Protein AF-A0A845Z1C9-F1 (afdb_monomer_lite)

Foldseek 3Di:
DDDDDPPPCVVVVVVCCVVCVVVDDPVRCCVPQNVVNVCVDPVNVVVVVVVVVVVVVVCVVVVLLVVLLVCLVVVVVVPDDLVRSCVVSVHDSVSSVVSVVVVD

Structure (mmCIF, N/CA/C/O backbone):
data_AF-A0A845Z1C9-F1
#
_entry.id   AF-A0A845Z1C9-F1
#
loop_
_atom_site.group_PDB
_atom_site.id
_atom_site.type_symbol
_atom_site.label_atom_id
_atom_site.label_alt_id
_atom_site.label_comp_id
_atom_site.label_asym_id
_atom_site.label_entity_id
_atom_site.label_seq_id
_atom_site.pdbx_PDB_ins_code
_atom_site.Cartn_x
_atom_site.Cartn_y
_atom_site.Cartn_z
_atom_site.occupancy
_atom_site.B_iso_or_equiv
_atom_site.auth_seq_id
_atom_site.auth_comp_id
_atom_site.auth_asym_id
_atom_site.auth_atom_id
_atom_site.pdbx_PDB_model_num
ATOM 1 N N . MET A 1 1 ? 45.997 -15.391 -46.478 1.00 40.22 1 MET A N 1
ATOM 2 C CA . MET A 1 1 ? 45.464 -14.111 -45.962 1.00 40.22 1 MET A CA 1
ATOM 3 C C . MET A 1 1 ? 44.700 -14.419 -44.681 1.00 40.22 1 MET A C 1
ATOM 5 O O . MET A 1 1 ? 43.801 -15.247 -44.737 1.00 40.22 1 MET A O 1
ATOM 9 N N . ARG A 1 2 ? 45.108 -13.882 -43.521 1.00 46.34 2 ARG A N 1
ATOM 10 C CA . ARG A 1 2 ? 44.366 -14.086 -42.262 1.00 46.34 2 ARG A CA 1
ATOM 11 C C . ARG A 1 2 ? 43.076 -13.273 -42.345 1.00 46.34 2 ARG A C 1
ATOM 13 O O . ARG A 1 2 ? 43.151 -12.054 -42.468 1.00 46.34 2 ARG A O 1
ATOM 20 N N . GLN A 1 3 ? 41.925 -13.941 -42.315 1.00 50.72 3 GLN A N 1
ATOM 21 C CA . GLN A 1 3 ? 40.645 -13.270 -42.107 1.00 50.72 3 GLN A CA 1
ATOM 22 C C . GLN A 1 3 ? 40.712 -12.594 -40.734 1.00 50.72 3 GLN A C 1
ATOM 24 O O . GLN A 1 3 ? 40.974 -13.255 -39.728 1.00 50.72 3 GLN A O 1
ATOM 29 N N . GLN A 1 4 ? 40.566 -11.270 -40.701 1.00 52.81 4 GLN A N 1
ATOM 30 C CA . GLN A 1 4 ? 40.337 -10.559 -39.451 1.00 52.81 4 GLN A CA 1
ATOM 31 C C . GLN A 1 4 ? 38.963 -11.012 -38.952 1.00 52.81 4 GLN A C 1
ATOM 33 O O . GLN A 1 4 ? 37.956 -10.732 -39.598 1.00 52.81 4 GLN A O 1
ATOM 38 N N . ASN A 1 5 ? 38.922 -11.765 -37.851 1.00 56.88 5 ASN A N 1
ATOM 39 C CA . ASN A 1 5 ? 37.672 -11.990 -37.132 1.00 56.88 5 ASN A CA 1
ATOM 40 C C . ASN A 1 5 ? 37.140 -10.609 -36.725 1.00 56.88 5 ASN A C 1
ATOM 42 O O . ASN A 1 5 ? 37.881 -9.887 -36.051 1.00 56.88 5 ASN A O 1
ATOM 46 N N . PRO A 1 6 ? 35.919 -10.208 -37.120 1.00 62.78 6 PRO A N 1
ATOM 47 C CA . PRO A 1 6 ? 35.361 -8.956 -36.641 1.00 62.78 6 PRO A CA 1
ATOM 48 C C . PRO A 1 6 ? 35.268 -9.053 -35.120 1.00 62.78 6 PRO A C 1
ATOM 50 O O . PRO A 1 6 ? 34.650 -9.975 -34.584 1.00 62.78 6 PRO A O 1
ATOM 53 N N . THR A 1 7 ? 35.950 -8.144 -34.426 1.00 68.69 7 THR A N 1
ATOM 54 C CA . THR A 1 7 ? 35.913 -8.044 -32.968 1.00 68.69 7 THR A CA 1
ATOM 55 C C . THR A 1 7 ? 34.453 -8.048 -32.524 1.00 68.69 7 THR A C 1
ATOM 57 O O . THR A 1 7 ? 33.671 -7.188 -32.922 1.00 68.69 7 THR A O 1
ATOM 60 N N . ASN A 1 8 ? 34.051 -9.051 -31.743 1.00 65.62 8 ASN A N 1
ATOM 61 C CA . ASN A 1 8 ? 32.701 -9.113 -31.203 1.00 65.62 8 ASN A CA 1
ATOM 62 C C . ASN A 1 8 ? 32.586 -8.047 -30.106 1.00 65.62 8 ASN A C 1
ATOM 64 O O . ASN A 1 8 ? 33.059 -8.253 -28.992 1.00 65.62 8 ASN A O 1
ATOM 68 N N . TYR A 1 9 ? 32.000 -6.895 -30.438 1.00 67.56 9 TYR A N 1
ATOM 69 C CA . TYR A 1 9 ? 31.851 -5.765 -29.514 1.00 67.56 9 TYR A CA 1
ATOM 70 C C . TYR A 1 9 ? 30.685 -5.921 -28.525 1.00 67.56 9 TYR A C 1
ATOM 72 O O . TYR A 1 9 ? 30.562 -5.138 -27.583 1.00 67.56 9 TYR A O 1
ATOM 80 N N . PHE A 1 10 ? 29.845 -6.945 -28.700 1.00 66.06 10 PHE A N 1
ATOM 81 C CA . PHE A 1 10 ? 28.668 -7.192 -27.867 1.00 66.06 10 PHE A CA 1
ATOM 82 C C . PHE A 1 10 ? 28.964 -7.294 -26.352 1.00 66.06 10 PHE A C 1
ATOM 84 O O . PHE A 1 10 ? 28.186 -6.748 -25.567 1.00 66.06 10 PHE A O 1
ATOM 91 N N . PRO A 1 11 ? 30.077 -7.910 -25.895 1.00 71.38 11 PRO A N 1
ATOM 92 C CA . PRO A 1 11 ? 30.424 -7.965 -24.474 1.00 71.38 11 PRO A CA 1
ATOM 93 C C . PRO A 1 11 ? 30.716 -6.587 -23.865 1.00 71.38 11 PRO A C 1
ATOM 95 O O . PRO A 1 11 ? 30.321 -6.332 -22.731 1.00 71.38 11 PRO A O 1
ATOM 98 N N . TYR A 1 12 ? 31.353 -5.685 -24.620 1.00 75.00 12 TYR A N 1
ATOM 99 C CA . TYR A 1 12 ? 31.686 -4.337 -24.145 1.00 75.00 12 TYR A CA 1
ATOM 100 C C . TYR A 1 12 ? 30.442 -3.454 -24.035 1.00 75.00 12 TYR A C 1
ATOM 102 O O . TYR A 1 12 ? 30.290 -2.724 -23.060 1.00 75.00 12 TYR A O 1
ATOM 110 N N . PHE A 1 13 ? 29.515 -3.579 -24.990 1.00 75.50 13 PHE A N 1
ATOM 111 C CA . PHE A 1 13 ? 28.222 -2.901 -24.917 1.00 75.50 13 PHE A CA 1
ATOM 112 C C . PHE A 1 13 ? 27.394 -3.392 -23.721 1.00 75.50 13 PHE A C 1
ATOM 114 O O . PHE A 1 13 ? 26.872 -2.584 -22.958 1.00 75.50 13 PHE A O 1
ATOM 121 N N . ARG A 1 14 ? 27.327 -4.714 -23.500 1.00 77.19 14 ARG A N 1
ATOM 122 C CA . ARG A 1 14 ? 26.620 -5.301 -22.350 1.00 77.19 14 ARG A CA 1
ATOM 123 C C . ARG A 1 14 ? 27.171 -4.800 -21.010 1.00 77.19 14 ARG A C 1
ATOM 125 O O . ARG A 1 14 ? 26.377 -4.488 -20.127 1.00 77.19 14 ARG A O 1
ATOM 132 N N . LEU A 1 15 ? 28.497 -4.737 -20.862 1.00 76.69 15 LEU A N 1
ATOM 133 C CA . LEU A 1 15 ? 29.146 -4.260 -19.637 1.00 76.69 15 LEU A CA 1
ATOM 134 C C . LEU A 1 15 ? 28.823 -2.783 -19.375 1.00 76.69 15 LEU A C 1
ATOM 136 O O . LEU A 1 15 ? 28.377 -2.446 -18.284 1.00 76.69 15 LEU A O 1
ATOM 140 N N . TYR A 1 16 ? 28.952 -1.934 -20.399 1.00 81.25 16 TYR A N 1
ATOM 141 C CA . TYR A 1 16 ? 28.653 -0.506 -20.288 1.00 81.25 16 TYR A CA 1
ATOM 142 C C . TYR A 1 16 ? 27.204 -0.241 -19.859 1.00 81.25 16 TYR A C 1
ATOM 144 O O . TYR A 1 16 ? 26.965 0.585 -18.981 1.00 81.25 16 TYR A O 1
ATOM 152 N N . VAL A 1 17 ? 26.236 -0.967 -20.438 1.00 80.81 17 VAL A N 1
ATOM 153 C CA . VAL A 1 17 ? 24.824 -0.831 -20.056 1.00 80.81 17 VAL A CA 1
ATOM 154 C C . VAL A 1 17 ? 24.627 -1.208 -18.590 1.00 80.81 17 VAL A C 1
ATOM 156 O O . VAL A 1 17 ? 24.071 -0.412 -17.852 1.00 80.81 17 VAL A O 1
ATOM 159 N N . LEU A 1 18 ? 25.115 -2.361 -18.125 1.00 82.44 18 LEU A N 1
ATOM 160 C CA . LEU A 1 18 ? 24.909 -2.776 -16.729 1.00 82.44 18 LEU A CA 1
ATOM 161 C C . LEU A 1 18 ? 25.557 -1.827 -15.709 1.00 82.44 18 LEU A C 1
ATOM 163 O O . LEU A 1 18 ? 24.987 -1.616 -14.642 1.00 82.44 18 LEU A O 1
ATOM 167 N N . GLU A 1 19 ? 26.715 -1.249 -16.033 1.00 86.12 19 GLU A N 1
ATOM 168 C CA . GLU A 1 19 ? 27.413 -0.317 -15.141 1.00 86.12 19 GLU A CA 1
ATOM 169 C C . GLU A 1 19 ? 26.759 1.063 -15.085 1.00 86.12 19 GLU A C 1
ATOM 171 O O . GLU A 1 19 ? 26.747 1.693 -14.030 1.00 86.12 19 GLU A O 1
ATOM 176 N N . LYS A 1 20 ? 26.241 1.559 -16.215 1.00 86.31 20 LYS A N 1
ATOM 177 C CA . LYS A 1 20 ? 25.780 2.948 -16.325 1.00 86.31 20 LYS A CA 1
ATOM 178 C C . LYS A 1 20 ? 24.271 3.121 -16.239 1.00 86.31 20 LYS A C 1
ATOM 180 O O . LYS A 1 20 ? 23.830 4.212 -15.893 1.00 86.31 20 LYS A O 1
ATOM 185 N N . LEU A 1 21 ? 23.482 2.068 -16.471 1.00 84.62 21 LEU A N 1
ATOM 186 C CA . LEU A 1 21 ? 22.017 2.134 -16.417 1.00 84.62 21 LEU A CA 1
ATOM 187 C C . LEU A 1 21 ? 21.462 2.740 -15.110 1.00 84.62 21 LEU A C 1
ATOM 189 O O . LEU A 1 21 ? 20.528 3.531 -15.219 1.00 84.62 21 LEU A O 1
ATOM 193 N N . PRO A 1 22 ? 21.992 2.437 -13.902 1.00 86.56 22 PRO A N 1
ATOM 194 C CA . PRO A 1 22 ? 21.448 2.990 -12.656 1.00 86.56 22 PRO A CA 1
ATOM 195 C C . PRO A 1 22 ? 21.611 4.509 -12.517 1.00 86.56 22 PRO A C 1
ATOM 197 O O . PRO A 1 22 ? 20.841 5.141 -11.800 1.00 86.56 22 PRO A O 1
ATOM 200 N N . GLU A 1 23 ? 22.620 5.082 -13.176 1.00 89.75 23 GLU A N 1
ATOM 201 C CA . GLU A 1 23 ? 22.974 6.504 -13.078 1.00 89.75 23 GLU A CA 1
ATOM 202 C C . GLU A 1 23 ? 22.469 7.326 -14.273 1.00 89.75 23 GLU A C 1
ATOM 204 O O . GLU A 1 23 ? 22.492 8.555 -14.231 1.00 89.75 23 GLU A O 1
ATOM 209 N N . MET A 1 24 ? 22.014 6.666 -15.343 1.00 86.62 24 MET A N 1
ATOM 210 C CA . MET A 1 24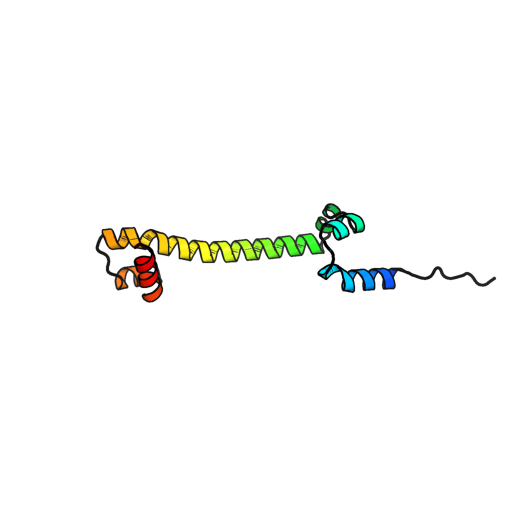 ? 21.528 7.328 -16.552 1.00 86.62 24 MET A CA 1
ATOM 211 C C . MET A 1 24 ? 20.210 8.061 -16.307 1.00 86.62 24 MET A C 1
ATOM 213 O O . MET A 1 24 ? 19.249 7.525 -15.750 1.00 86.62 24 MET A O 1
ATOM 217 N N . SER A 1 25 ? 20.136 9.289 -16.812 1.00 88.75 25 SER A N 1
ATOM 218 C CA . SER A 1 25 ? 18.895 10.050 -16.846 1.00 88.75 25 SER A CA 1
ATOM 219 C C . SER A 1 25 ? 17.884 9.419 -17.803 1.00 88.75 25 SER A C 1
ATOM 221 O O . SER A 1 25 ? 18.218 8.725 -18.768 1.00 88.75 25 SER A O 1
ATOM 223 N N . ARG A 1 26 ? 16.604 9.723 -17.581 1.00 85.81 26 ARG A N 1
ATOM 224 C CA . ARG A 1 26 ? 15.521 9.273 -18.460 1.00 85.81 26 ARG A CA 1
ATOM 225 C C . ARG A 1 26 ? 15.740 9.711 -19.913 1.00 85.81 26 ARG A C 1
ATOM 227 O O . ARG A 1 26 ? 15.467 8.934 -20.819 1.00 85.81 26 ARG A O 1
ATOM 234 N N . GLN A 1 27 ? 16.241 10.927 -20.122 1.00 88.62 27 GLN A N 1
ATOM 235 C CA . GLN A 1 27 ? 16.533 11.485 -21.441 1.00 88.62 27 GLN A CA 1
ATOM 236 C C . GLN A 1 27 ? 17.636 10.697 -22.165 1.00 88.62 27 GLN A C 1
ATOM 238 O O . GLN A 1 27 ? 17.511 10.424 -23.356 1.00 88.62 27 GLN A O 1
ATOM 243 N N . GLU A 1 28 ? 18.692 10.291 -21.454 1.00 84.94 28 GLU A N 1
ATOM 244 C CA . GLU A 1 28 ? 19.767 9.461 -22.017 1.00 84.94 28 GLU A CA 1
ATOM 245 C C . GLU A 1 28 ? 19.264 8.060 -22.379 1.00 84.94 28 GLU A C 1
ATOM 247 O O . GLU A 1 28 ? 19.544 7.569 -23.471 1.00 84.94 28 GLU A O 1
ATOM 252 N N . LEU A 1 29 ? 18.451 7.444 -21.514 1.00 82.94 29 LEU A N 1
ATOM 253 C CA . LEU A 1 29 ? 17.823 6.150 -21.799 1.00 82.94 29 LEU A CA 1
ATOM 254 C C . LEU A 1 29 ? 16.911 6.211 -23.030 1.00 82.94 29 LEU A C 1
ATOM 256 O O . LEU A 1 29 ? 16.884 5.276 -23.830 1.00 82.94 29 LEU A O 1
ATOM 260 N N . GLU A 1 30 ? 16.178 7.311 -23.204 1.00 84.38 30 GLU A N 1
ATOM 261 C CA . GLU A 1 30 ? 15.335 7.540 -24.377 1.00 84.38 30 GLU A CA 1
ATOM 262 C C . GLU A 1 30 ? 16.151 7.674 -25.658 1.00 84.38 30 GLU A C 1
ATOM 264 O O . GLU A 1 30 ? 15.819 7.028 -26.651 1.00 84.38 30 GLU A O 1
ATOM 269 N N . ALA A 1 31 ? 17.250 8.429 -25.617 1.00 86.19 31 ALA A N 1
ATOM 270 C CA . ALA A 1 31 ? 18.156 8.576 -26.750 1.00 86.19 31 ALA A CA 1
ATOM 271 C C . ALA A 1 31 ? 18.874 7.263 -27.118 1.00 86.19 31 ALA A C 1
ATOM 273 O O . ALA A 1 31 ? 19.152 7.028 -28.293 1.00 86.19 31 ALA A O 1
ATOM 274 N N . MET A 1 32 ? 19.179 6.411 -26.132 1.00 80.12 32 MET A N 1
ATOM 275 C CA . MET A 1 32 ? 19.917 5.160 -26.339 1.00 80.12 32 MET A CA 1
ATOM 276 C C . MET A 1 32 ? 19.039 3.982 -26.763 1.00 80.12 32 MET A C 1
ATOM 278 O O . MET A 1 32 ? 19.457 3.184 -27.600 1.00 80.12 32 MET A O 1
ATOM 282 N N . PHE A 1 33 ? 17.857 3.836 -26.163 1.00 79.19 33 PHE A N 1
ATOM 283 C CA . PHE A 1 33 ? 17.039 2.629 -26.311 1.00 79.19 33 PHE A CA 1
ATOM 284 C C . PHE A 1 33 ? 15.677 2.883 -26.949 1.00 79.19 33 PHE A C 1
ATOM 286 O O . PHE A 1 33 ? 15.064 1.928 -27.414 1.00 79.19 33 PHE A O 1
ATOM 293 N N . GLY A 1 34 ? 15.189 4.129 -26.948 1.00 83.88 34 GLY A N 1
ATOM 294 C CA . GLY A 1 34 ? 13.775 4.423 -27.160 1.00 83.88 34 GLY A CA 1
ATOM 295 C C . GLY A 1 34 ? 12.948 3.833 -26.018 1.00 83.88 34 GLY A C 1
ATOM 296 O O . GLY A 1 34 ? 12.706 2.628 -25.964 1.00 83.88 34 GLY A O 1
ATOM 297 N N . ILE A 1 35 ? 12.497 4.665 -25.071 1.00 77.31 35 ILE A N 1
ATOM 298 C CA . ILE A 1 35 ? 11.802 4.184 -23.859 1.00 77.31 35 ILE A CA 1
ATOM 299 C C . ILE A 1 35 ? 10.627 3.258 -24.207 1.00 77.31 35 ILE A C 1
ATOM 301 O O . ILE A 1 35 ? 10.398 2.271 -23.511 1.00 77.31 35 ILE A O 1
ATOM 305 N N . ASP A 1 36 ? 9.903 3.534 -25.288 1.00 83.62 36 ASP A N 1
ATOM 306 C CA . ASP A 1 36 ? 8.771 2.708 -25.706 1.00 83.62 36 ASP A CA 1
ATOM 307 C C . ASP A 1 36 ? 9.175 1.306 -26.174 1.00 83.62 36 ASP A C 1
ATOM 309 O O . ASP A 1 36 ? 8.417 0.360 -25.964 1.00 83.62 36 ASP A O 1
ATOM 313 N N . ASP A 1 37 ? 10.367 1.132 -26.741 1.00 85.12 37 ASP A N 1
ATOM 314 C CA . ASP A 1 37 ? 10.883 -0.186 -27.110 1.00 85.12 37 ASP A CA 1
ATOM 315 C C . ASP A 1 37 ? 11.417 -0.935 -25.886 1.00 85.12 37 ASP A C 1
ATOM 317 O O . ASP A 1 37 ? 11.144 -2.128 -25.733 1.00 85.12 37 ASP A O 1
ATOM 321 N N . LEU A 1 38 ? 12.047 -0.228 -24.938 1.00 83.75 38 LEU A N 1
ATOM 322 C CA . LEU A 1 38 ? 12.436 -0.805 -23.649 1.00 83.75 38 LEU A CA 1
ATOM 323 C C . LEU A 1 38 ? 11.217 -1.340 -22.882 1.00 83.75 38 LEU A C 1
ATOM 325 O O . LEU A 1 38 ? 11.256 -2.455 -22.365 1.00 83.75 38 LEU A O 1
ATOM 329 N N . LYS A 1 39 ? 10.103 -0.597 -22.866 1.00 86.38 39 LYS A N 1
ATOM 330 C CA . LYS A 1 39 ? 8.844 -1.022 -22.229 1.00 86.38 39 LYS A CA 1
ATOM 331 C C . LYS A 1 39 ? 8.205 -2.251 -22.878 1.00 86.38 39 LYS A C 1
ATOM 333 O O . LYS A 1 39 ? 7.474 -2.975 -22.209 1.00 86.38 39 LYS A O 1
ATOM 338 N N . LYS A 1 40 ? 8.452 -2.493 -24.170 1.00 89.38 40 LYS A N 1
ATOM 339 C CA . LYS A 1 40 ? 7.970 -3.693 -24.876 1.00 89.38 40 LYS A CA 1
ATOM 340 C C . LYS A 1 40 ? 8.805 -4.931 -24.566 1.00 89.38 40 LYS A C 1
ATOM 342 O O . LYS A 1 40 ? 8.381 -6.036 -24.900 1.00 89.38 40 LYS A O 1
ATOM 347 N N . THR A 1 41 ? 9.984 -4.775 -23.959 1.00 90.94 41 THR A N 1
ATOM 348 C CA . THR A 1 41 ? 10.793 -5.928 -23.565 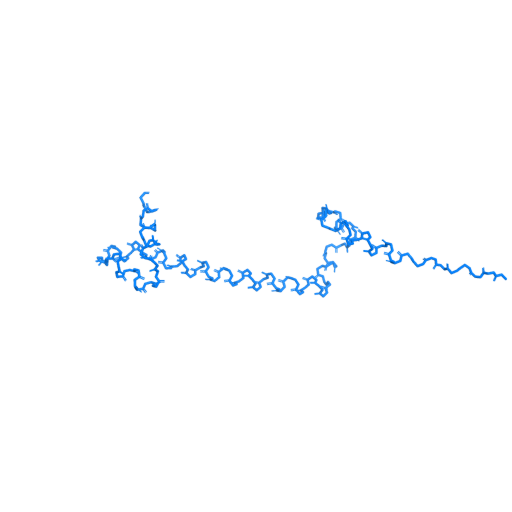1.00 90.94 41 THR A CA 1
ATOM 349 C C . THR A 1 41 ? 10.054 -6.764 -22.528 1.00 90.94 41 THR A C 1
ATOM 351 O O . THR A 1 41 ? 9.348 -6.243 -21.664 1.00 90.94 41 THR A O 1
ATOM 354 N N . ARG A 1 42 ? 10.262 -8.080 -22.587 1.00 93.06 42 ARG A N 1
ATOM 355 C CA . ARG A 1 42 ? 9.684 -9.016 -21.620 1.00 93.06 42 ARG A CA 1
ATOM 356 C C . ARG A 1 42 ? 10.035 -8.634 -20.177 1.00 93.06 42 ARG A C 1
ATOM 358 O O . ARG A 1 42 ? 9.149 -8.598 -19.335 1.00 93.06 42 ARG A O 1
ATOM 365 N N . PHE A 1 43 ? 11.296 -8.275 -19.933 1.00 89.94 43 PHE A N 1
ATOM 366 C CA . PHE A 1 43 ? 11.769 -7.843 -18.617 1.00 89.94 43 PHE A CA 1
ATOM 367 C C . PHE A 1 43 ? 11.002 -6.618 -18.094 1.00 89.94 43 PHE A C 1
ATOM 369 O O . PHE A 1 43 ? 10.537 -6.622 -16.960 1.00 89.94 43 PHE A O 1
ATOM 376 N N . ALA A 1 44 ? 10.813 -5.584 -18.923 1.00 89.94 44 ALA A N 1
ATOM 377 C CA . ALA A 1 44 ? 10.072 -4.398 -18.501 1.00 89.94 44 ALA A CA 1
ATOM 378 C C . ALA A 1 44 ? 8.588 -4.695 -18.234 1.00 89.94 44 ALA A C 1
ATOM 380 O O . ALA A 1 44 ? 8.017 -4.141 -17.299 1.00 89.94 44 ALA A O 1
ATOM 381 N N . GLN A 1 45 ? 7.962 -5.571 -19.023 1.00 92.94 45 GLN A N 1
ATOM 382 C CA . GLN A 1 45 ? 6.568 -5.973 -18.813 1.00 92.94 45 GLN A CA 1
ATOM 383 C C . GLN A 1 45 ? 6.381 -6.763 -17.514 1.00 92.94 45 GLN A C 1
ATOM 385 O O . GLN A 1 45 ? 5.429 -6.496 -16.782 1.00 92.94 45 GLN A O 1
ATOM 390 N N . GLU A 1 46 ? 7.290 -7.696 -17.221 1.00 95.75 46 GLU A N 1
ATOM 391 C CA . GLU A 1 46 ? 7.307 -8.455 -15.964 1.00 95.75 46 GLU A CA 1
ATOM 392 C C . GLU A 1 46 ? 7.464 -7.497 -14.771 1.00 95.75 46 GLU A C 1
ATOM 394 O O . GLU A 1 46 ? 6.608 -7.479 -13.889 1.00 95.75 46 GLU A O 1
ATOM 399 N N . LEU A 1 47 ? 8.442 -6.586 -14.819 1.00 94.19 47 LEU A N 1
ATOM 400 C CA . LEU A 1 47 ? 8.662 -5.584 -13.770 1.00 94.19 47 LEU A CA 1
ATOM 401 C C . LEU A 1 47 ? 7.456 -4.643 -13.570 1.00 94.19 47 LEU A C 1
ATOM 403 O O . LEU A 1 47 ? 7.095 -4.295 -12.444 1.00 94.19 47 LEU A O 1
ATOM 407 N N . MET A 1 48 ? 6.796 -4.217 -14.653 1.00 93.75 48 MET A N 1
ATOM 408 C CA . MET A 1 48 ? 5.569 -3.411 -14.570 1.00 93.75 48 MET A CA 1
ATOM 409 C C . MET A 1 48 ? 4.399 -4.188 -13.965 1.00 93.75 48 MET A C 1
ATOM 411 O O . MET A 1 48 ? 3.586 -3.614 -13.240 1.00 93.75 48 MET A O 1
ATOM 415 N N . ALA A 1 49 ? 4.282 -5.480 -14.271 1.00 95.62 49 ALA A N 1
ATOM 416 C CA . ALA A 1 49 ? 3.241 -6.327 -13.707 1.00 95.62 49 ALA A CA 1
ATOM 417 C C . ALA A 1 49 ? 3.459 -6.547 -12.202 1.00 95.62 49 ALA A C 1
ATOM 419 O O . ALA A 1 49 ? 2.509 -6.394 -11.433 1.00 95.62 49 ALA A O 1
ATOM 420 N N . GLU A 1 50 ? 4.697 -6.832 -11.791 1.00 93.94 50 GLU A N 1
ATOM 421 C CA . GLU A 1 50 ? 5.096 -6.978 -10.387 1.00 93.94 50 GLU A CA 1
ATOM 422 C C . GLU A 1 50 ? 4.837 -5.690 -9.602 1.00 93.94 50 GLU A C 1
ATOM 424 O O . GLU A 1 50 ? 4.063 -5.696 -8.646 1.00 93.94 50 GLU A O 1
ATOM 429 N N . SER A 1 51 ? 5.365 -4.556 -10.070 1.00 94.75 51 SER A N 1
ATOM 430 C CA . SER A 1 51 ? 5.162 -3.259 -9.405 1.00 94.75 51 SER A CA 1
ATOM 431 C C . SER A 1 51 ? 3.689 -2.848 -9.323 1.00 94.75 51 SER A C 1
ATOM 433 O O . SER A 1 51 ? 3.250 -2.285 -8.319 1.00 94.75 51 SER A O 1
ATOM 435 N N . LYS A 1 52 ? 2.876 -3.160 -10.341 1.00 96.56 52 LYS A N 1
ATOM 436 C CA . LYS A 1 52 ? 1.425 -2.942 -10.281 1.00 96.56 52 LYS A CA 1
ATOM 437 C C . LYS A 1 52 ? 0.762 -3.833 -9.231 1.00 96.56 52 LYS A C 1
ATOM 439 O O . LYS A 1 52 ? -0.131 -3.363 -8.527 1.00 96.56 52 LYS A O 1
ATOM 444 N N . ALA A 1 53 ? 1.153 -5.102 -9.140 1.00 95.88 53 ALA A N 1
ATOM 445 C CA . ALA A 1 53 ? 0.608 -6.027 -8.152 1.00 95.88 53 ALA A CA 1
ATOM 446 C C . ALA A 1 53 ? 0.956 -5.584 -6.723 1.00 95.88 53 ALA A C 1
ATOM 448 O O . ALA A 1 53 ? 0.059 -5.504 -5.882 1.00 95.88 53 ALA A O 1
ATOM 449 N N . GLU A 1 54 ? 2.214 -5.211 -6.477 1.00 95.12 54 GLU A N 1
ATOM 450 C CA . GLU A 1 54 ? 2.671 -4.651 -5.201 1.00 95.12 54 GLU A CA 1
ATOM 451 C C . GLU A 1 54 ? 1.925 -3.361 -4.853 1.00 95.12 54 GLU A C 1
ATOM 453 O O . GLU A 1 54 ? 1.384 -3.238 -3.756 1.00 95.12 54 GLU A O 1
ATOM 458 N N . GLY A 1 55 ? 1.798 -2.432 -5.807 1.00 97.31 55 GLY A N 1
ATOM 459 C CA . GLY A 1 55 ? 1.064 -1.184 -5.605 1.00 97.31 55 GLY A CA 1
ATOM 460 C C . GLY A 1 55 ? -0.414 -1.403 -5.269 1.00 97.31 55 GLY A C 1
ATOM 461 O O . GLY A 1 55 ? -0.964 -0.722 -4.406 1.00 97.31 55 GLY A O 1
ATOM 462 N N . ILE A 1 56 ? -1.067 -2.387 -5.897 1.00 97.31 56 ILE A N 1
ATOM 463 C CA . ILE A 1 56 ? -2.448 -2.765 -5.560 1.00 97.31 56 ILE A CA 1
ATOM 464 C C . ILE A 1 56 ? -2.521 -3.378 -4.159 1.00 97.31 56 ILE A C 1
ATOM 466 O O . ILE A 1 56 ? -3.461 -3.079 -3.423 1.00 97.31 56 ILE A O 1
ATOM 470 N N . ALA A 1 57 ? -1.575 -4.242 -3.790 1.00 96.56 57 ALA A N 1
ATOM 471 C CA . ALA A 1 57 ? -1.551 -4.871 -2.473 1.00 96.56 57 ALA A CA 1
ATOM 472 C C . ALA A 1 57 ? -1.365 -3.829 -1.359 1.00 96.56 57 ALA A C 1
ATOM 474 O O . ALA A 1 57 ? -2.166 -3.792 -0.424 1.00 96.56 57 ALA A O 1
ATOM 475 N N . LEU A 1 58 ? -0.385 -2.934 -1.513 1.00 96.50 58 LEU A N 1
ATOM 476 C CA . LEU A 1 58 ? -0.145 -1.818 -0.595 1.00 96.50 58 LEU A CA 1
ATOM 477 C C . LEU A 1 58 ? -1.366 -0.898 -0.514 1.00 96.50 58 LEU A C 1
ATOM 479 O O . LEU A 1 58 ? -1.866 -0.637 0.576 1.00 96.50 58 LEU A O 1
ATOM 483 N N . GLY A 1 59 ? -1.924 -0.497 -1.660 1.00 97.50 59 GLY A N 1
ATOM 484 C CA . GLY A 1 59 ? -3.098 0.374 -1.700 1.00 97.50 59 GLY A CA 1
ATOM 485 C C . GLY A 1 59 ? -4.345 -0.241 -1.057 1.00 97.50 59 GLY A C 1
ATOM 486 O O . GLY A 1 59 ? -5.138 0.474 -0.447 1.00 97.50 59 GLY A O 1
ATOM 487 N N . LYS A 1 60 ? -4.529 -1.566 -1.145 1.00 97.00 60 LYS A N 1
ATOM 488 C CA . LYS A 1 60 ? -5.613 -2.266 -0.436 1.00 97.00 60 LYS A CA 1
ATOM 489 C C . LYS A 1 60 ? -5.396 -2.264 1.074 1.00 97.00 60 LYS A C 1
ATOM 491 O O . LYS A 1 60 ? -6.338 -1.952 1.794 1.00 97.00 60 LYS A O 1
ATOM 496 N N . ALA A 1 61 ? -4.185 -2.577 1.534 1.00 94.31 61 ALA A N 1
ATOM 497 C CA . ALA A 1 61 ? -3.860 -2.596 2.958 1.00 94.31 61 ALA A CA 1
ATOM 498 C C . ALA A 1 61 ? -4.007 -1.201 3.591 1.00 94.31 61 ALA A C 1
ATOM 500 O O . ALA A 1 61 ? -4.687 -1.041 4.604 1.00 94.31 61 ALA A O 1
ATOM 501 N N . GLU A 1 62 ? -3.450 -0.168 2.952 1.00 95.31 62 GLU A N 1
ATOM 502 C CA . GLU A 1 62 ? -3.605 1.220 3.397 1.00 95.31 62 GLU A CA 1
ATOM 503 C C . GLU A 1 62 ? -5.069 1.671 3.342 1.00 95.31 62 GLU A C 1
ATOM 505 O O . GLU A 1 62 ? -5.569 2.300 4.275 1.00 95.31 62 GLU A O 1
ATOM 510 N N . GLY A 1 63 ? -5.782 1.322 2.268 1.00 96.69 63 GLY A N 1
ATOM 511 C CA . GLY A 1 63 ? -7.191 1.657 2.090 1.00 96.69 63 GLY A CA 1
ATOM 512 C C . GLY A 1 63 ? -8.099 1.040 3.153 1.00 96.69 63 GLY A C 1
ATOM 513 O O . GLY A 1 63 ? -9.025 1.707 3.615 1.00 96.69 63 GLY A O 1
ATOM 514 N N . GLU A 1 64 ? -7.824 -0.196 3.571 1.00 96.19 64 GLU A N 1
ATOM 515 C CA . GLU A 1 64 ? -8.562 -0.870 4.641 1.00 96.19 64 GLU A CA 1
ATOM 516 C C . GLU A 1 64 ? -8.411 -0.125 5.972 1.00 96.19 64 GLU A 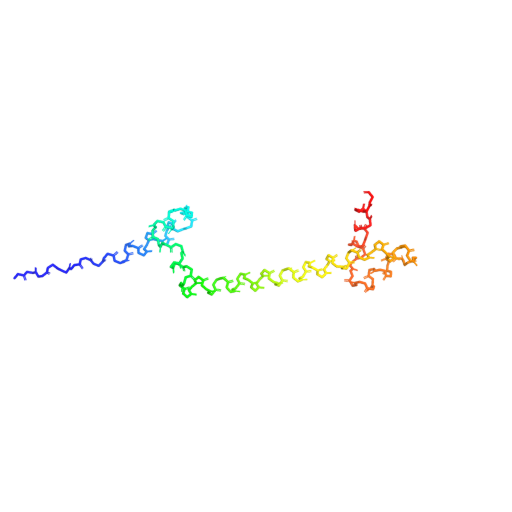C 1
ATOM 518 O O . GLU A 1 64 ? -9.413 0.234 6.599 1.00 96.19 64 GLU A O 1
ATOM 523 N N . ILE A 1 65 ? -7.172 0.187 6.366 1.00 94.94 65 ILE A N 1
ATOM 524 C CA . ILE A 1 65 ? -6.894 0.935 7.597 1.00 94.94 65 ILE A CA 1
ATOM 525 C C . ILE A 1 65 ? -7.507 2.335 7.528 1.00 94.94 65 ILE A C 1
ATOM 527 O O . ILE A 1 65 ? -8.241 2.730 8.432 1.00 94.94 65 ILE A O 1
ATOM 531 N N . LEU A 1 66 ? -7.296 3.080 6.439 1.00 95.12 66 LEU A N 1
ATOM 532 C CA . LEU A 1 66 ? -7.879 4.415 6.270 1.00 95.12 66 LEU A CA 1
ATOM 533 C C . LEU A 1 66 ? -9.413 4.388 6.309 1.00 95.12 66 LEU A C 1
ATOM 535 O O . LEU A 1 66 ? -10.028 5.309 6.847 1.00 95.12 66 LEU A O 1
ATOM 539 N N . GLY A 1 67 ? -10.040 3.349 5.755 1.00 96.00 67 GLY A N 1
ATOM 540 C CA . GLY A 1 67 ? -11.484 3.140 5.820 1.00 96.00 67 GLY A CA 1
ATOM 541 C C . GLY A 1 67 ? -11.978 2.962 7.256 1.00 96.00 67 GLY A C 1
ATOM 542 O O . GLY A 1 67 ? -12.905 3.663 7.669 1.00 96.00 67 GLY A O 1
ATOM 543 N N . LYS A 1 68 ? -11.317 2.089 8.029 1.00 96.44 68 LYS A N 1
ATOM 544 C CA . LYS A 1 68 ? -11.594 1.871 9.458 1.00 96.44 68 LYS A CA 1
ATOM 545 C C . LYS A 1 68 ? -11.427 3.173 10.258 1.00 96.44 68 LYS A C 1
ATOM 547 O O . LYS A 1 68 ? -12.337 3.578 10.977 1.00 96.44 68 LYS A O 1
ATOM 552 N N . LEU A 1 69 ? -10.333 3.910 10.062 1.00 95.62 69 LEU A N 1
ATOM 553 C CA . LEU A 1 69 ? -10.091 5.168 10.782 1.00 95.62 69 LEU A CA 1
ATOM 554 C C . LEU A 1 69 ? -11.132 6.258 10.461 1.00 95.62 69 LEU A C 1
ATOM 556 O O . LEU A 1 69 ? -11.565 6.987 11.353 1.00 95.62 69 LEU A O 1
ATOM 560 N N . LYS A 1 70 ? -11.594 6.350 9.207 1.00 95.56 70 LYS A N 1
ATOM 561 C CA . LYS A 1 70 ? -12.583 7.357 8.775 1.00 95.56 70 LYS A CA 1
ATOM 562 C C . LYS A 1 70 ? -13.948 7.226 9.452 1.00 95.56 70 LYS A C 1
ATOM 564 O O . LYS A 1 70 ? -14.670 8.222 9.524 1.00 95.56 70 LYS A O 1
ATOM 569 N N . VAL A 1 71 ? -14.329 6.039 9.930 1.00 96.19 71 VAL A N 1
ATOM 570 C CA . VAL A 1 71 ? -15.641 5.832 10.571 1.00 96.19 71 VAL A CA 1
ATOM 571 C C . VAL A 1 71 ? -15.633 6.102 12.078 1.00 96.19 71 VAL A C 1
ATOM 573 O O . VAL A 1 71 ? -16.701 6.359 12.643 1.00 96.19 71 VAL A O 1
ATOM 576 N N . ILE A 1 72 ? -14.452 6.148 12.710 1.00 96.62 72 ILE A N 1
ATOM 577 C CA . ILE A 1 72 ? -14.273 6.397 14.154 1.00 96.62 72 ILE A CA 1
ATOM 578 C C . ILE A 1 72 ? -15.059 7.624 14.650 1.00 96.62 72 ILE A C 1
ATOM 580 O O . ILE A 1 72 ? -15.820 7.480 15.611 1.00 96.62 72 ILE A O 1
ATOM 584 N N . PRO A 1 73 ? -15.012 8.807 13.997 1.00 95.00 73 PRO A N 1
ATOM 585 C CA . PRO A 1 73 ? -15.745 9.981 14.479 1.00 95.00 73 PRO A CA 1
ATOM 586 C C . PRO A 1 73 ? -17.260 9.760 14.523 1.00 95.00 73 PRO A C 1
ATOM 588 O O . PRO A 1 73 ? -17.957 10.299 15.382 1.00 95.00 73 PRO A O 1
ATOM 591 N N . SER A 1 74 ? -17.799 8.978 13.581 1.00 96.19 74 SER A N 1
ATOM 592 C CA . SER A 1 74 ? -19.228 8.677 13.554 1.00 96.19 74 SER A CA 1
ATOM 593 C C . SER A 1 74 ? -19.637 7.679 14.629 1.00 96.19 74 SER A C 1
ATOM 595 O O . SER A 1 74 ? -20.769 7.770 15.099 1.00 96.19 74 SER A O 1
ATOM 597 N N . LEU A 1 75 ? -18.770 6.730 14.986 1.00 96.50 75 LEU A N 1
ATOM 598 C CA . LEU A 1 75 ? -19.031 5.772 16.060 1.00 96.50 75 LEU A CA 1
ATOM 599 C C . LEU A 1 75 ? -18.993 6.472 17.422 1.00 96.50 75 LEU A C 1
ATOM 601 O O . LEU A 1 75 ? -19.922 6.320 18.210 1.00 96.50 75 LEU A O 1
ATOM 605 N N . LEU A 1 76 ? -18.030 7.368 17.642 1.00 94.81 76 LEU A N 1
ATOM 606 C CA . LEU A 1 76 ? -17.982 8.188 18.858 1.00 94.81 76 LEU A CA 1
ATOM 607 C C . LEU A 1 76 ? -19.235 9.043 19.040 1.00 94.81 76 LEU A C 1
ATOM 609 O O . LEU A 1 76 ? -19.825 9.057 20.115 1.00 94.81 76 LEU A O 1
ATOM 613 N N . ARG A 1 77 ? -19.708 9.708 17.974 1.00 95.12 77 ARG A N 1
ATOM 614 C CA . ARG A 1 77 ? -20.965 10.479 18.025 1.00 95.12 77 ARG A CA 1
ATOM 615 C C . ARG A 1 77 ? -22.189 9.623 18.353 1.00 95.12 77 ARG A C 1
ATOM 617 O O . ARG A 1 77 ? -23.175 10.156 18.851 1.00 95.12 77 ARG A O 1
ATOM 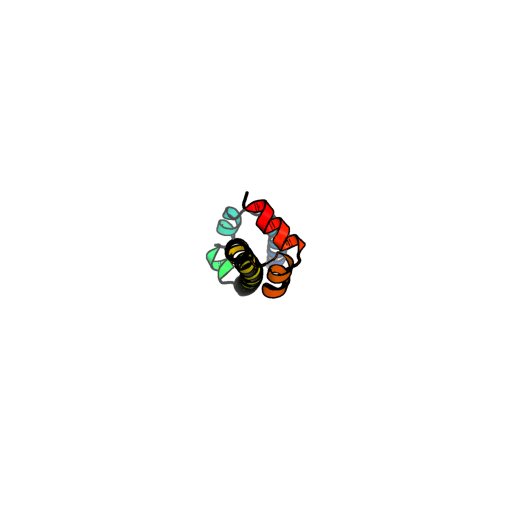624 N N . LYS A 1 78 ? -22.148 8.325 18.047 1.00 96.88 78 LYS A N 1
ATOM 625 C CA . LYS A 1 78 ? -23.211 7.367 18.377 1.00 96.88 78 LYS A CA 1
ATOM 626 C C . LYS A 1 78 ? -23.092 6.806 19.800 1.00 96.88 78 LYS A C 1
ATOM 628 O O . LYS A 1 78 ? -23.978 6.065 20.205 1.00 96.88 78 LYS A O 1
ATOM 633 N N . GLY A 1 79 ? -22.053 7.182 20.549 1.00 95.88 79 GLY A N 1
ATOM 634 C CA . GLY A 1 79 ? -21.867 6.810 21.951 1.00 95.88 79 GLY A CA 1
ATOM 635 C C . GLY A 1 79 ? -21.031 5.553 22.184 1.00 95.88 79 GLY A C 1
ATOM 636 O O . GLY A 1 79 ? -20.975 5.101 23.322 1.00 95.88 79 GLY A O 1
ATOM 637 N N . PHE A 1 80 ? -20.385 4.998 21.152 1.00 97.69 80 PHE A N 1
ATOM 638 C CA . PHE A 1 80 ? -19.455 3.880 21.332 1.00 97.69 80 PHE A CA 1
ATOM 639 C C . PHE A 1 80 ? -18.197 4.339 22.083 1.00 97.69 80 PHE A C 1
ATOM 641 O O . PHE A 1 80 ? -17.662 5.418 21.808 1.00 97.69 80 PHE A O 1
ATOM 648 N N . SER A 1 81 ? -17.723 3.509 23.009 1.00 97.25 81 SER A N 1
ATOM 649 C CA . SER A 1 81 ? -16.458 3.695 23.724 1.00 97.25 81 SER A CA 1
ATOM 650 C C . SER A 1 81 ? -15.244 3.422 22.827 1.00 97.25 81 SER A C 1
ATOM 652 O O . SER A 1 81 ? -15.354 2.830 21.752 1.00 97.25 81 SER A O 1
ATOM 654 N N . VAL A 1 82 ? -14.060 3.862 23.262 1.00 96.62 82 VAL A N 1
ATOM 655 C CA . VAL A 1 82 ? -12.807 3.654 22.513 1.00 96.62 82 VAL A CA 1
ATOM 656 C C . VAL A 1 82 ? -12.499 2.163 22.381 1.00 96.62 82 VAL A C 1
ATOM 658 O O . VAL A 1 82 ? -12.075 1.715 21.319 1.00 96.62 82 VAL A O 1
ATOM 661 N N . GLU A 1 83 ? -12.746 1.404 23.443 1.00 97.56 83 GLU A N 1
ATOM 662 C CA . GLU A 1 83 ? -12.529 -0.034 23.529 1.00 97.56 83 GLU A CA 1
ATOM 663 C C . GLU A 1 83 ? -13.471 -0.800 22.585 1.00 97.56 83 GLU A C 1
ATOM 665 O O . GLU A 1 83 ? -13.005 -1.640 21.819 1.00 97.56 83 GLU A O 1
ATOM 670 N N . GLU A 1 84 ? -14.762 -0.449 22.547 1.00 97.56 84 GLU A N 1
ATOM 671 C CA . GLU A 1 84 ? -15.731 -1.054 21.616 1.00 97.56 84 GLU A CA 1
ATOM 672 C C . GLU A 1 84 ? -15.405 -0.735 20.152 1.00 97.56 84 GLU A C 1
ATOM 674 O O . GLU A 1 84 ? -15.581 -1.579 19.274 1.00 97.56 84 GLU A O 1
ATOM 679 N N . ILE A 1 85 ? -14.930 0.483 19.865 1.00 97.62 85 ILE A N 1
ATOM 680 C CA . ILE A 1 85 ? -14.510 0.875 18.512 1.00 97.62 85 ILE A CA 1
ATOM 681 C C . ILE A 1 85 ? -13.269 0.089 18.084 1.00 97.62 85 ILE A C 1
ATOM 683 O O . ILE A 1 85 ? -13.221 -0.381 16.948 1.00 97.62 85 ILE A O 1
ATOM 687 N N . ALA A 1 86 ? -12.283 -0.050 18.973 1.00 97.56 86 ALA A N 1
ATOM 688 C CA . ALA A 1 86 ? -11.069 -0.823 18.724 1.00 97.56 86 ALA A CA 1
ATOM 689 C C . ALA A 1 86 ? -11.404 -2.291 18.424 1.00 97.56 86 ALA A C 1
ATOM 691 O O . ALA A 1 86 ? -10.972 -2.820 17.404 1.00 97.56 86 ALA A O 1
ATOM 692 N N . GLU A 1 87 ? -12.260 -2.906 19.243 1.00 97.50 87 GLU A N 1
ATOM 693 C CA . GLU A 1 87 ? -12.738 -4.273 19.027 1.00 97.50 87 GLU A CA 1
ATOM 694 C C . GLU A 1 87 ? -13.514 -4.408 17.706 1.00 97.50 87 GLU A C 1
ATOM 696 O O . GLU A 1 87 ? -13.191 -5.257 16.880 1.00 97.50 87 GLU A O 1
ATOM 701 N N . THR A 1 88 ? -14.494 -3.532 17.459 1.00 96.50 88 THR A N 1
ATOM 702 C CA . THR A 1 88 ? -15.371 -3.606 16.274 1.00 96.50 88 THR A CA 1
ATOM 703 C C . THR A 1 88 ? -14.613 -3.407 14.962 1.00 96.50 88 THR A C 1
ATOM 705 O O . THR A 1 88 ? -14.969 -3.994 13.941 1.00 96.50 88 THR A O 1
ATOM 708 N N . LEU A 1 89 ? -13.608 -2.531 14.957 1.00 96.44 89 LEU A N 1
ATOM 709 C CA . LEU A 1 89 ? -12.820 -2.222 13.764 1.00 96.44 89 LEU A CA 1
ATOM 710 C C . LEU A 1 89 ? -11.554 -3.076 13.652 1.00 96.44 89 LEU A C 1
ATOM 712 O O . LEU A 1 89 ? -10.817 -2.901 12.679 1.00 96.44 89 LEU A O 1
ATOM 716 N N . GLU A 1 90 ? -11.315 -3.979 14.608 1.00 96.88 90 GLU A N 1
ATOM 717 C CA . GLU A 1 90 ? -10.094 -4.785 14.710 1.00 96.88 90 GLU A CA 1
ATOM 718 C C . GLU A 1 90 ? -8.837 -3.900 14.647 1.00 96.88 90 GLU A C 1
ATOM 720 O O . GLU A 1 90 ? -7.920 -4.117 13.853 1.00 96.88 90 GLU A O 1
ATOM 725 N N . LEU A 1 91 ? -8.845 -2.832 15.444 1.00 96.25 91 LEU A N 1
ATOM 726 C CA . LEU A 1 91 ? -7.753 -1.877 15.575 1.00 96.25 91 LEU A CA 1
ATOM 727 C C . LEU A 1 91 ? -7.173 -1.937 16.983 1.00 96.25 91 LEU A C 1
ATOM 729 O O . LEU A 1 91 ? -7.867 -2.228 17.954 1.00 96.25 91 LEU A O 1
ATOM 733 N N . GLU A 1 92 ? -5.910 -1.553 17.110 1.00 96.94 92 GLU A N 1
ATOM 734 C CA . GLU A 1 92 ? -5.317 -1.296 18.414 1.00 96.94 92 GLU A CA 1
ATOM 735 C C . GLU A 1 92 ? -5.967 -0.067 19.059 1.00 96.94 92 GLU A C 1
ATOM 737 O O . GLU A 1 92 ? -6.228 0.948 18.400 1.00 96.94 92 GLU A O 1
ATOM 742 N N . ILE A 1 93 ? -6.155 -0.113 20.380 1.00 96.69 93 ILE A N 1
ATOM 743 C CA . ILE A 1 93 ? -6.718 1.006 21.156 1.00 96.69 93 ILE A CA 1
ATOM 744 C C . ILE A 1 93 ? -5.942 2.303 20.887 1.00 96.69 93 ILE A C 1
ATOM 746 O O . ILE A 1 93 ? -6.536 3.376 20.765 1.00 96.69 93 ILE A O 1
ATOM 750 N N . GLU A 1 94 ? -4.619 2.214 20.751 1.00 96.19 94 GLU A N 1
ATOM 751 C CA . GLU A 1 94 ? -3.767 3.371 20.479 1.00 96.19 94 GLU A CA 1
ATOM 752 C C . GLU A 1 94 ? -4.034 3.986 19.097 1.00 96.19 94 GLU A C 1
ATOM 754 O O . GLU A 1 94 ? -4.077 5.208 18.969 1.00 96.19 94 GLU A O 1
ATOM 759 N N . GLN A 1 95 ? -4.311 3.171 18.071 1.00 94.88 95 GLN A N 1
ATOM 760 C CA . GLN A 1 95 ? -4.673 3.676 16.740 1.00 94.88 95 GLN A CA 1
ATOM 761 C C . GLN A 1 95 ? -5.987 4.459 16.790 1.00 94.88 95 GLN A C 1
ATOM 763 O O . GLN A 1 95 ? -6.109 5.517 16.168 1.00 94.88 95 GLN A O 1
ATOM 768 N N . VAL A 1 96 ? -6.957 3.976 17.572 1.00 96.31 96 VAL A N 1
ATOM 769 C CA . VAL A 1 96 ? -8.223 4.682 17.791 1.00 96.31 96 VAL A CA 1
ATOM 770 C C . VAL A 1 96 ? -7.983 5.998 18.535 1.00 96.31 96 VAL A C 1
ATOM 772 O O . VAL A 1 96 ? -8.471 7.038 18.099 1.00 96.31 96 VAL A O 1
ATOM 775 N N . ARG A 1 97 ? -7.177 5.998 19.604 1.00 95.50 97 ARG A N 1
ATOM 776 C CA . ARG A 1 97 ? -6.827 7.215 20.362 1.00 95.50 97 ARG A CA 1
ATOM 777 C C . ARG A 1 97 ? -6.133 8.263 19.494 1.00 95.50 97 ARG A C 1
ATOM 779 O O . ARG A 1 97 ? -6.514 9.431 19.542 1.00 95.50 97 ARG A O 1
ATOM 786 N N . GLN A 1 98 ? -5.170 7.856 18.672 1.00 94.62 98 GLN A N 1
ATOM 787 C CA . GLN A 1 98 ? -4.477 8.751 17.743 1.00 94.62 98 GLN A CA 1
ATOM 788 C C . GLN A 1 98 ? -5.424 9.331 16.695 1.00 94.62 98 GLN A C 1
ATOM 790 O O . GLN A 1 98 ? -5.398 10.533 16.438 1.00 94.62 98 GLN A O 1
ATOM 795 N N . ALA A 1 99 ? -6.299 8.502 16.122 1.00 93.62 99 ALA A N 1
ATOM 796 C CA . ALA A 1 99 ? -7.292 8.972 15.166 1.00 93.62 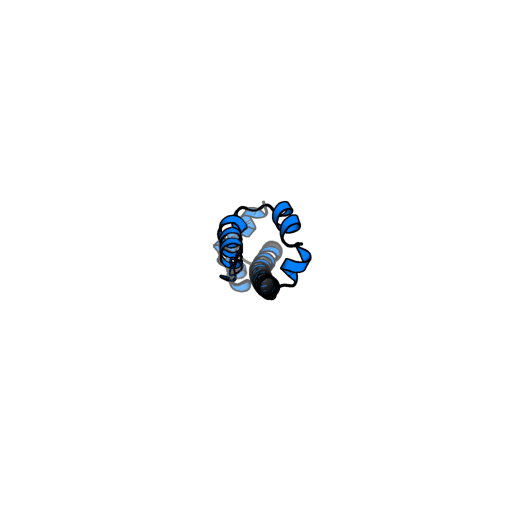99 ALA A CA 1
ATOM 797 C C . ALA A 1 99 ? -8.209 10.035 15.775 1.00 93.62 99 ALA A C 1
ATOM 799 O O . ALA A 1 99 ? -8.529 11.002 15.097 1.00 93.62 99 ALA A O 1
ATOM 800 N N . ILE A 1 100 ? -8.578 9.889 17.050 1.00 94.06 100 ILE A N 1
ATOM 801 C CA . ILE A 1 100 ? -9.376 10.873 17.792 1.00 94.06 100 ILE A CA 1
ATOM 802 C C . ILE A 1 100 ? -8.583 12.150 18.059 1.00 94.06 100 ILE A C 1
ATOM 804 O O . ILE A 1 100 ? -9.108 13.241 17.858 1.00 94.06 100 ILE A O 1
ATOM 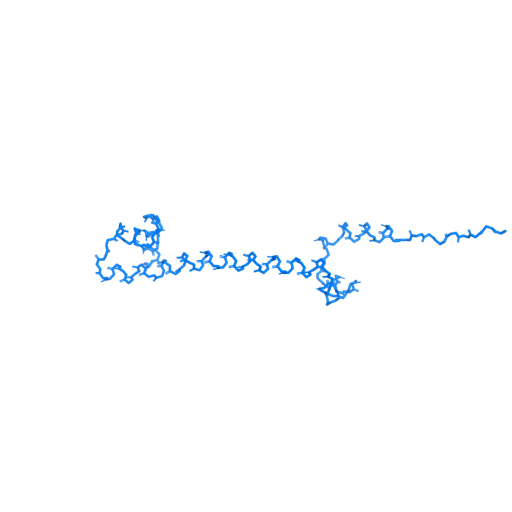808 N N . ALA A 1 101 ? -7.328 12.025 18.493 1.00 92.62 101 ALA A N 1
ATOM 809 C CA . ALA A 1 101 ? -6.458 13.167 18.760 1.00 92.62 101 ALA A CA 1
ATOM 810 C C . ALA A 1 101 ? -6.252 14.040 17.511 1.00 92.62 101 ALA A C 1
ATOM 812 O O . ALA A 1 101 ? -6.211 15.260 17.626 1.00 92.62 101 ALA A O 1
ATOM 813 N N . ASN A 1 102 ? -6.207 13.421 16.328 1.00 89.12 102 ASN A N 1
ATOM 814 C CA . ASN A 1 102 ? -6.060 14.098 15.038 1.00 89.12 102 ASN A CA 1
ATOM 815 C C . ASN A 1 102 ? -7.356 14.760 14.512 1.00 89.12 102 ASN A C 1
ATOM 817 O O . ASN A 1 102 ? -7.327 15.355 13.435 1.00 89.12 102 ASN A O 1
ATOM 821 N N . LEU A 1 103 ? -8.497 14.636 15.209 1.00 80.69 103 LEU A N 1
ATOM 822 C CA . LEU A 1 103 ? -9.756 15.318 14.851 1.00 80.69 103 LEU A CA 1
ATOM 823 C C . LEU A 1 103 ? -9.862 16.740 15.416 1.00 80.69 103 LEU A C 1
ATOM 825 O O . LEU A 1 103 ? -10.791 17.455 15.033 1.00 80.69 103 LEU A O 1
ATOM 829 N N . ASN A 1 104 ? -8.970 17.106 16.341 1.00 57.22 104 ASN A N 1
ATOM 830 C CA . ASN A 1 104 ? -8.951 18.396 17.032 1.00 57.22 104 ASN A CA 1
ATOM 831 C C . ASN A 1 104 ? -7.993 19.388 16.371 1.00 57.22 104 ASN A C 1
ATOM 833 O O . ASN A 1 104 ? -6.876 18.969 15.997 1.00 57.22 104 ASN A O 1
#

Secondary structure (DSSP, 8-state):
----PPP--HHHHHHHHHHHTTT--HHHHHHHH-HHHHHHSHHHHHHHHHHHHHHHHHHHHHHHHHHHHHHHHHHHHTT--HHHHHHHHT--HHHHHHHHHTT-

pLDDT: mean 87.75, std 12.44, range [40.22, 97.69]

Sequence (104 aa):
MRQQNPTNYFPYFRLYVLEKLPEMSRQELEAMFGIDDLKKTRFAQELMAESKAEGIALGKAEGEILGKLKVIPSLLRKGFSVEEIAETLELEIEQVRQAIANLN

Radius of gyration: 27.2 Å; chains: 1; bounding box: 69×32×70 Å